Protein AF-A0A538MTJ9-F1 (afdb_monomer_lite)

Sequence (64 aa):
MAILKAVDYGDSCIVEAEVFPVGARNSRPTQPGPYTFADSQQATAFVTEAVEALMYLGCDVQAQ

Radius of gyration: 12.35 Å; chains: 1; bounding box: 27×15×35 Å

pLDDT: mean 87.27, std 8.69, range [57.78, 95.5]

Secondary structure (DSSP, 8-state):
-EEEEEEE-SS-EEEEEEE--TT-TTPPPB----EEESSHHHHHHHHHHHHHHHHHTT--EEE-

Structure (mmCIF, N/CA/C/O backbone):
data_AF-A0A538MTJ9-F1
#
_entry.id   AF-A0A538MTJ9-F1
#
loop_
_atom_site.group_PDB
_atom_site.id
_atom_site.type_symbol
_atom_site.label_atom_id
_atom_site.label_alt_id
_atom_site.label_comp_id
_atom_site.label_asym_id
_atom_site.label_entity_id
_atom_site.label_seq_id
_atom_site.pdbx_PDB_ins_code
_atom_site.Cartn_x
_atom_site.Cartn_y
_atom_site.Cartn_z
_atom_site.occupancy
_atom_site.B_iso_or_equiv
_atom_site.auth_seq_id
_atom_site.auth_comp_id
_atom_site.auth_asym_id
_atom_site.auth_atom_id
_atom_site.pdbx_PDB_model_num
ATOM 1 N N . MET A 1 1 ? 6.943 5.062 -10.560 1.00 83.25 1 MET A N 1
ATOM 2 C CA . MET A 1 1 ? 6.621 5.872 -9.366 1.00 83.25 1 MET A CA 1
ATOM 3 C C . MET A 1 1 ? 5.359 5.304 -8.758 1.00 83.25 1 MET A C 1
ATOM 5 O O . MET A 1 1 ? 4.515 4.837 -9.518 1.00 83.25 1 MET A O 1
ATOM 9 N N . ALA A 1 2 ? 5.235 5.320 -7.441 1.00 89.31 2 ALA A N 1
ATOM 10 C CA . ALA A 1 2 ? 4.010 4.942 -6.754 1.00 89.31 2 ALA A CA 1
ATOM 11 C C . ALA A 1 2 ? 3.674 5.968 -5.665 1.00 89.31 2 ALA A C 1
ATOM 13 O O . ALA A 1 2 ? 4.578 6.506 -5.027 1.00 89.31 2 ALA A O 1
ATOM 14 N N . ILE A 1 3 ? 2.385 6.231 -5.475 1.00 90.81 3 ILE A N 1
ATOM 15 C CA . ILE A 1 3 ? 1.847 7.073 -4.406 1.00 90.81 3 ILE A CA 1
ATOM 16 C C . ILE A 1 3 ? 0.955 6.188 -3.541 1.00 90.81 3 ILE A C 1
ATOM 18 O O . ILE A 1 3 ? 0.106 5.474 -4.075 1.00 90.81 3 ILE A O 1
ATOM 22 N N . LEU A 1 4 ? 1.154 6.236 -2.224 1.00 92.00 4 LEU A N 1
ATOM 23 C CA . LEU A 1 4 ? 0.308 5.566 -1.237 1.00 92.00 4 LEU A CA 1
ATOM 24 C C . LEU A 1 4 ? -0.227 6.606 -0.257 1.00 92.00 4 LEU A C 1
ATOM 26 O O . LEU A 1 4 ? 0.546 7.401 0.279 1.00 92.00 4 LEU A O 1
ATOM 30 N N . LYS A 1 5 ? -1.539 6.582 -0.020 1.00 92.19 5 LYS A N 1
ATOM 31 C CA . LYS A 1 5 ? -2.220 7.514 0.878 1.00 92.19 5 LYS A CA 1
ATOM 32 C C . LYS A 1 5 ? -3.157 6.756 1.803 1.00 92.19 5 LYS A C 1
ATOM 34 O O . LYS A 1 5 ? -4.083 6.100 1.332 1.00 92.19 5 LYS A O 1
ATOM 39 N N . ALA A 1 6 ? -2.936 6.875 3.107 1.00 91.50 6 ALA A N 1
ATOM 40 C CA . ALA A 1 6 ? -3.828 6.326 4.121 1.00 91.50 6 ALA A CA 1
ATOM 41 C C . ALA A 1 6 ? -4.809 7.406 4.602 1.00 91.50 6 ALA A C 1
ATOM 43 O O . ALA A 1 6 ? -4.410 8.515 4.952 1.00 91.50 6 ALA A O 1
ATOM 44 N N . VAL A 1 7 ? -6.100 7.084 4.622 1.00 92.12 7 VAL A N 1
ATOM 45 C CA . VAL A 1 7 ? -7.182 7.957 5.086 1.00 92.12 7 VAL A CA 1
ATOM 46 C C . VAL A 1 7 ? -7.925 7.250 6.210 1.00 92.12 7 VAL A C 1
ATOM 48 O O . VAL A 1 7 ? -8.536 6.206 5.997 1.00 92.12 7 VAL A O 1
ATOM 51 N N . ASP A 1 8 ? -7.865 7.817 7.410 1.00 90.75 8 ASP A N 1
ATOM 52 C CA . ASP A 1 8 ? -8.576 7.317 8.587 1.00 90.75 8 ASP A CA 1
ATOM 53 C C . ASP A 1 8 ? -9.972 7.957 8.683 1.00 90.75 8 ASP A C 1
ATOM 55 O O . ASP A 1 8 ? -10.102 9.184 8.712 1.00 90.75 8 ASP A O 1
ATOM 59 N N . TYR A 1 9 ? -11.012 7.123 8.716 1.00 89.88 9 TYR A N 1
ATOM 60 C CA . TYR A 1 9 ? -12.416 7.516 8.875 1.00 89.88 9 TYR A CA 1
ATOM 61 C C . TYR A 1 9 ? -12.930 7.334 10.314 1.00 89.88 9 TYR A C 1
ATOM 63 O O . TYR A 1 9 ? -14.081 7.658 10.604 1.00 89.88 9 TYR A O 1
ATOM 71 N N . GLY A 1 10 ? -12.085 6.861 11.232 1.00 88.06 10 GLY A N 1
ATOM 72 C CA . GLY A 1 10 ? -12.385 6.659 12.649 1.00 88.06 10 GLY A CA 1
ATOM 73 C C . GLY A 1 10 ? -12.866 5.248 12.994 1.00 88.06 10 GLY A C 1
ATOM 74 O O . GLY A 1 10 ? -12.506 4.733 14.049 1.00 88.06 10 GLY A O 1
ATOM 75 N N . ASP A 1 11 ? -13.645 4.608 12.121 1.00 91.25 11 ASP A N 1
ATOM 76 C CA . ASP A 1 11 ? -14.077 3.203 12.246 1.00 91.25 11 ASP A CA 1
ATOM 77 C C . ASP A 1 11 ? -13.382 2.261 11.249 1.00 91.25 11 ASP A C 1
ATOM 79 O O . ASP A 1 11 ? -13.542 1.041 11.306 1.00 91.25 11 ASP A O 1
ATOM 83 N N . SER A 1 12 ? -12.645 2.845 10.310 1.00 91.44 12 SER A N 1
ATOM 84 C CA . SER A 1 12 ? -11.970 2.163 9.223 1.00 91.44 12 SER A CA 1
ATOM 85 C C . SER A 1 12 ? -10.868 3.053 8.663 1.00 91.44 12 SER A C 1
ATOM 87 O O . SER A 1 12 ? -10.945 4.282 8.705 1.00 91.44 12 SER A O 1
ATOM 89 N N . CYS A 1 13 ? -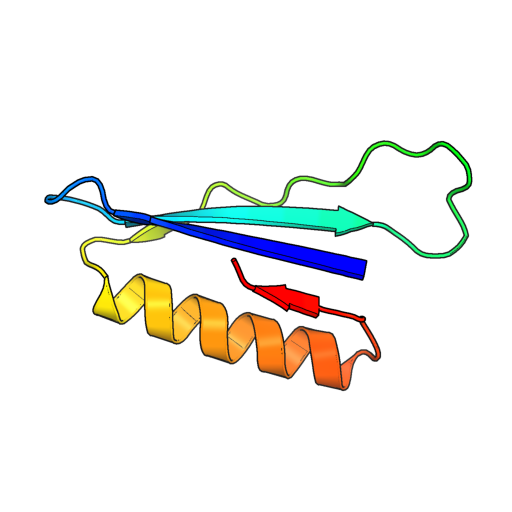9.833 2.430 8.112 1.00 94.62 13 CYS A N 1
ATOM 90 C CA . CYS A 1 13 ? -8.761 3.125 7.419 1.00 94.62 13 CYS A CA 1
ATOM 91 C C . CYS A 1 13 ? -8.701 2.634 5.975 1.00 94.62 13 CYS A C 1
ATOM 93 O O . CYS A 1 13 ? -8.746 1.432 5.714 1.00 94.62 13 CYS A O 1
ATOM 95 N N . ILE A 1 14 ? -8.626 3.559 5.026 1.00 95.00 14 ILE A N 1
ATOM 96 C CA . ILE A 1 14 ? -8.569 3.250 3.601 1.00 95.00 14 ILE A CA 1
ATOM 97 C C . ILE A 1 14 ? -7.207 3.657 3.063 1.00 95.00 14 ILE A C 1
ATOM 99 O O . ILE A 1 14 ? -6.791 4.797 3.238 1.00 95.00 14 ILE A O 1
ATOM 103 N N . VAL A 1 15 ? -6.532 2.743 2.373 1.00 94.69 15 VAL A N 1
ATOM 104 C CA . VAL A 1 15 ? -5.303 3.038 1.638 1.00 94.69 15 VAL A CA 1
ATOM 105 C C . VAL A 1 15 ? -5.614 3.118 0.148 1.00 94.69 15 VAL A C 1
ATOM 107 O O . VAL A 1 15 ? -6.017 2.135 -0.480 1.00 94.69 15 VAL A O 1
ATOM 110 N N . GLU A 1 16 ? -5.430 4.307 -0.411 1.00 94.19 16 GLU A N 1
ATOM 111 C CA . GLU A 1 16 ? -5.472 4.581 -1.844 1.00 94.19 16 GLU A CA 1
ATOM 112 C C . GLU A 1 16 ? -4.060 4.422 -2.419 1.00 94.19 16 GLU A C 1
ATOM 114 O O . GLU A 1 16 ? -3.082 4.873 -1.815 1.00 94.19 16 GLU A O 1
ATOM 119 N N . ALA A 1 17 ? -3.945 3.793 -3.590 1.00 92.00 17 ALA A N 1
ATOM 120 C CA . ALA A 1 17 ? -2.667 3.612 -4.262 1.00 92.00 17 ALA A CA 1
ATOM 121 C C . ALA A 1 17 ? -2.745 4.036 -5.729 1.00 92.00 17 ALA A C 1
ATOM 123 O O . ALA A 1 17 ? -3.686 3.691 -6.443 1.00 92.00 17 ALA A O 1
ATOM 124 N N . GLU A 1 18 ? -1.714 4.738 -6.193 1.00 91.81 18 GLU A N 1
ATOM 125 C CA . GLU A 1 18 ? -1.532 5.092 -7.598 1.00 91.81 18 GLU A CA 1
ATOM 126 C C . GLU A 1 18 ? -0.158 4.636 -8.074 1.00 91.81 18 GLU A C 1
ATOM 128 O O . GLU A 1 18 ? 0.869 5.015 -7.516 1.00 91.81 18 GLU A O 1
ATOM 133 N N . VAL 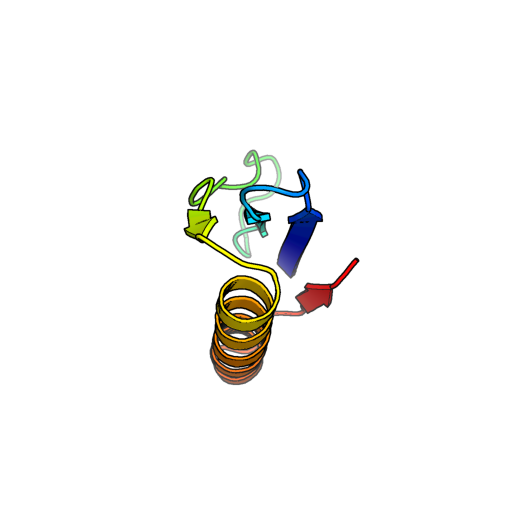A 1 19 ? -0.123 3.832 -9.133 1.00 88.88 19 VAL A N 1
ATOM 134 C CA . VAL A 1 19 ? 1.112 3.301 -9.714 1.00 88.88 19 VAL A CA 1
ATOM 135 C C . VAL A 1 19 ? 1.277 3.838 -11.128 1.00 88.88 19 VAL A C 1
ATOM 137 O O . VAL A 1 19 ? 0.392 3.705 -11.974 1.00 88.88 19 VAL A O 1
ATOM 140 N N . PHE A 1 20 ? 2.444 4.418 -11.391 1.00 87.31 20 PHE A N 1
ATOM 141 C CA . PHE A 1 20 ? 2.831 5.021 -12.662 1.00 87.31 20 PHE A CA 1
ATOM 142 C C . PHE A 1 20 ? 3.837 4.100 -13.368 1.00 87.31 20 PHE A C 1
ATOM 144 O O . PHE A 1 20 ? 5.011 4.067 -12.962 1.00 87.31 20 PHE A O 1
ATOM 151 N N . PRO A 1 21 ? 3.409 3.345 -14.401 1.00 80.69 21 PRO A N 1
ATOM 152 C CA . PRO A 1 21 ? 4.274 2.417 -15.119 1.00 80.69 21 PRO A CA 1
ATOM 153 C C . PRO A 1 21 ? 5.375 3.151 -15.890 1.00 80.69 21 PRO A C 1
ATOM 155 O O . PRO A 1 21 ? 5.139 4.170 -16.542 1.00 80.69 21 PRO A O 1
ATOM 158 N N . VAL A 1 22 ? 6.591 2.608 -15.857 1.00 74.44 22 VAL A N 1
ATOM 159 C CA . VAL A 1 22 ? 7.725 3.161 -16.610 1.00 74.44 22 VAL A CA 1
ATOM 160 C C . VAL A 1 22 ? 7.516 2.931 -18.111 1.00 74.44 22 VAL A C 1
ATOM 162 O O . VAL A 1 22 ? 7.114 1.853 -18.536 1.00 74.44 22 VAL A O 1
ATOM 165 N N . GLY A 1 23 ? 7.794 3.951 -18.928 1.00 71.62 23 GLY A N 1
ATOM 166 C CA . GLY A 1 23 ? 7.691 3.880 -20.394 1.00 71.62 23 GLY A CA 1
ATOM 167 C C . GLY A 1 23 ? 6.312 4.222 -20.959 1.00 71.62 23 GLY A C 1
ATOM 168 O O . GLY A 1 23 ? 6.170 4.428 -22.163 1.00 71.62 23 GLY A O 1
ATOM 169 N N . ALA A 1 24 ? 5.309 4.384 -20.103 1.00 66.62 24 ALA A N 1
ATOM 170 C CA . ALA A 1 24 ? 3.956 4.696 -20.516 1.00 66.62 24 ALA A CA 1
ATOM 171 C C . ALA A 1 24 ? 3.745 6.222 -20.576 1.00 66.62 24 ALA A C 1
ATOM 173 O O . ALA A 1 24 ? 3.036 6.830 -19.774 1.00 66.62 24 ALA A O 1
ATOM 174 N N . ARG A 1 25 ? 4.417 6.876 -21.538 1.00 57.78 25 ARG A N 1
ATOM 175 C CA . ARG A 1 25 ? 4.189 8.298 -21.847 1.00 57.78 25 ARG A CA 1
ATOM 176 C C . ARG A 1 25 ? 2.710 8.457 -22.226 1.00 57.78 25 ARG A C 1
ATOM 178 O O . ARG A 1 25 ? 2.315 8.005 -23.294 1.00 57.78 25 ARG A O 1
ATOM 185 N N . ASN A 1 26 ? 1.912 9.076 -21.354 1.00 66.38 26 ASN A N 1
ATOM 186 C CA . ASN A 1 26 ? 0.459 9.306 -21.468 1.00 66.38 26 ASN A CA 1
ATOM 187 C C . ASN A 1 26 ? -0.479 8.188 -20.966 1.00 66.38 26 ASN A C 1
ATOM 189 O O . ASN A 1 26 ? -1.686 8.289 -21.195 1.00 66.38 26 ASN A O 1
ATOM 193 N N . SER A 1 27 ? -0.003 7.152 -20.265 1.00 69.06 27 SER A N 1
ATOM 194 C CA . SER A 1 27 ? -0.945 6.253 -19.578 1.00 69.06 27 SER A CA 1
ATOM 195 C C . SER A 1 27 ? -1.477 6.899 -18.306 1.00 69.06 27 SER A C 1
ATOM 197 O O . SER A 1 27 ? -0.710 7.490 -17.543 1.00 69.06 27 SER A O 1
ATOM 199 N N . ARG A 1 28 ? -2.770 6.716 -18.031 1.00 78.75 28 ARG A N 1
ATOM 200 C CA . ARG A 1 28 ? -3.323 7.007 -16.704 1.00 78.75 28 ARG A CA 1
ATOM 201 C C . ARG A 1 28 ? -2.611 6.152 -15.645 1.00 78.75 28 ARG A C 1
ATOM 203 O O . ARG A 1 28 ? -2.246 5.015 -15.963 1.00 78.75 28 ARG A O 1
ATOM 210 N N . PRO A 1 29 ? -2.412 6.669 -14.420 1.00 84.81 29 PRO A N 1
ATOM 211 C CA . PRO A 1 29 ? -1.953 5.837 -13.319 1.00 84.81 29 PRO A CA 1
ATOM 212 C C . PRO A 1 29 ? -2.902 4.653 -13.144 1.00 84.81 29 PRO A C 1
ATOM 214 O O . PRO A 1 29 ? -4.115 4.769 -13.330 1.00 84.81 29 PRO A O 1
ATOM 217 N N . THR A 1 30 ? -2.334 3.500 -12.815 1.00 88.62 30 THR A N 1
ATOM 218 C CA . THR A 1 30 ? -3.133 2.362 -12.368 1.00 88.62 30 THR A CA 1
ATOM 219 C C . THR A 1 30 ? -3.492 2.605 -10.911 1.00 88.62 30 THR A C 1
ATOM 221 O O . THR A 1 30 ? -2.620 2.992 -10.138 1.00 88.62 30 THR A O 1
ATOM 224 N N . GLN A 1 31 ? -4.750 2.379 -10.544 1.00 88.25 31 GLN A N 1
ATOM 225 C CA . GLN A 1 31 ? -5.240 2.569 -9.180 1.00 88.25 31 GLN A CA 1
ATOM 226 C C . GLN A 1 31 ? -5.565 1.210 -8.550 1.00 88.25 31 GLN A C 1
ATOM 228 O O . GLN A 1 31 ? -6.712 0.767 -8.608 1.00 88.25 31 GLN A O 1
ATOM 233 N N . PRO A 1 32 ? -4.563 0.471 -8.041 1.00 83.62 32 PRO A N 1
ATOM 234 C CA . PRO A 1 32 ? -4.835 -0.734 -7.276 1.00 83.62 32 PRO A CA 1
ATOM 235 C C . PRO A 1 32 ? -5.501 -0.362 -5.940 1.00 83.62 32 PRO A C 1
ATOM 237 O O . PRO A 1 32 ? -4.991 0.467 -5.195 1.00 83.62 32 PRO A O 1
ATOM 240 N N . GLY A 1 33 ? -6.656 -0.964 -5.648 1.00 83.00 33 GLY A N 1
ATOM 241 C CA . GLY A 1 33 ? -7.460 -0.648 -4.463 1.00 83.00 33 GLY A CA 1
ATOM 242 C C . GLY A 1 33 ? -8.768 0.092 -4.789 1.00 83.00 33 GLY A C 1
ATOM 243 O O . GLY A 1 33 ? -9.226 0.041 -5.935 1.00 83.00 33 GLY A O 1
ATOM 244 N N . PRO A 1 34 ? -9.400 0.742 -3.792 1.00 86.62 34 PRO A N 1
ATOM 245 C CA . PRO A 1 34 ? -8.884 1.011 -2.442 1.00 86.62 34 PRO A CA 1
ATOM 246 C C . PRO A 1 34 ? -8.774 -0.233 -1.545 1.00 86.62 34 PRO A C 1
ATOM 248 O O . PRO A 1 34 ? -9.525 -1.195 -1.702 1.00 86.62 34 PRO A O 1
ATOM 251 N N . TYR A 1 35 ? -7.842 -0.197 -0.591 1.00 93.44 35 TYR A N 1
ATOM 252 C CA . TYR A 1 3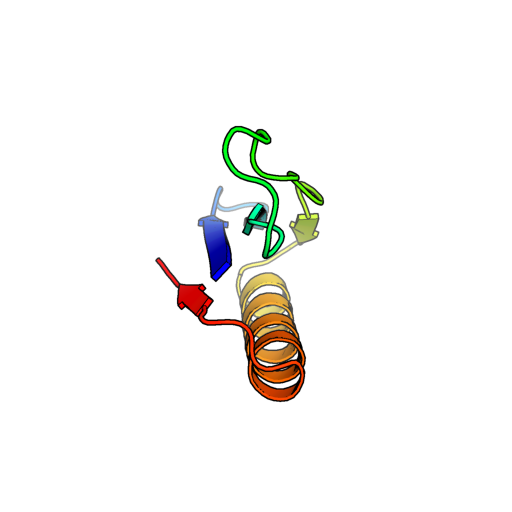5 ? -7.664 -1.231 0.432 1.00 93.44 35 TYR A CA 1
ATOM 253 C C . TYR A 1 35 ? -8.269 -0.765 1.755 1.00 93.44 35 TYR A C 1
ATOM 255 O O . TYR A 1 35 ? -7.872 0.275 2.271 1.00 93.44 35 TYR A O 1
ATOM 263 N N . THR A 1 36 ? -9.220 -1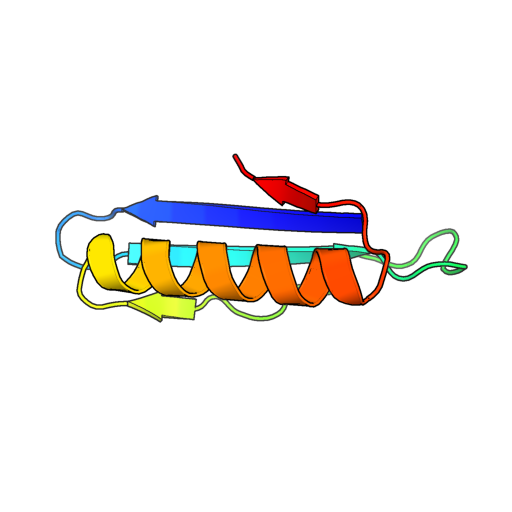.516 2.309 1.00 95.50 36 THR A N 1
ATOM 264 C CA . THR A 1 36 ? -9.904 -1.155 3.561 1.00 95.50 36 THR A CA 1
ATOM 265 C C . THR A 1 36 ? -9.395 -1.998 4.723 1.00 95.50 36 THR A C 1
ATOM 267 O O . THR A 1 36 ? -9.345 -3.224 4.634 1.00 95.50 36 THR A O 1
ATOM 270 N N . PHE A 1 37 ? -9.075 -1.330 5.825 1.00 95.25 37 PHE A N 1
ATOM 271 C CA . PHE A 1 37 ? -8.588 -1.905 7.071 1.00 95.25 37 PHE A CA 1
ATOM 272 C C . PHE A 1 37 ? -9.501 -1.503 8.228 1.00 95.25 37 PHE A C 1
ATOM 274 O O . PHE A 1 37 ? -10.135 -0.448 8.194 1.00 95.25 37 PHE A O 1
ATOM 281 N N . ALA A 1 38 ? -9.558 -2.346 9.260 1.00 92.56 38 ALA A N 1
ATOM 282 C CA . ALA A 1 38 ? -10.387 -2.092 10.438 1.00 92.56 38 ALA A CA 1
ATOM 283 C C . ALA A 1 38 ? -9.833 -0.966 11.327 1.00 92.56 38 ALA A C 1
ATOM 285 O O . ALA A 1 38 ? -10.588 -0.317 12.040 1.00 92.56 38 ALA A O 1
ATOM 286 N N . ASP A 1 39 ? -8.519 -0.742 11.296 1.00 91.00 39 ASP A N 1
ATOM 287 C CA . ASP A 1 39 ? -7.844 0.256 12.116 1.00 91.00 39 ASP A CA 1
ATOM 288 C C . ASP A 1 39 ? -6.592 0.813 11.415 1.00 91.00 39 ASP A C 1
ATOM 290 O O . ASP A 1 39 ? -6.113 0.289 10.400 1.00 91.00 39 ASP A O 1
ATOM 294 N N . SER A 1 40 ? -6.063 1.904 11.967 1.00 90.56 40 SER A N 1
ATOM 295 C CA . SER A 1 40 ? -4.880 2.593 11.447 1.00 90.56 40 SER A CA 1
ATOM 296 C C . SER A 1 40 ? -3.587 1.794 11.624 1.00 90.56 40 SER A C 1
ATOM 298 O O . SER A 1 40 ? -2.648 1.982 10.847 1.00 90.56 40 SER A O 1
ATOM 300 N N . GLN A 1 41 ? -3.520 0.872 12.590 1.00 92.81 41 GLN A N 1
ATOM 301 C CA . GLN A 1 41 ? -2.343 0.030 12.801 1.00 92.81 41 GLN A CA 1
ATOM 302 C C . GLN A 1 41 ? -2.168 -0.947 11.632 1.00 92.81 41 GLN A C 1
ATOM 304 O O . GLN A 1 41 ? -1.066 -1.076 11.097 1.00 92.81 41 GLN A O 1
ATOM 309 N N . GLN A 1 42 ? -3.253 -1.587 11.195 1.00 94.38 42 GLN A N 1
ATOM 310 C CA . GLN A 1 42 ? -3.256 -2.486 10.042 1.00 94.38 42 GLN A CA 1
ATOM 311 C C . GLN A 1 42 ? -2.929 -1.747 8.742 1.00 94.38 42 GLN A C 1
ATOM 313 O O . GLN A 1 42 ? -2.099 -2.215 7.963 1.00 94.38 42 GLN A O 1
ATOM 318 N N . ALA A 1 43 ? -3.522 -0.569 8.531 1.00 93.62 43 ALA A N 1
ATOM 319 C CA . ALA A 1 43 ? -3.216 0.257 7.366 1.00 93.62 43 ALA A CA 1
ATOM 320 C C . ALA A 1 43 ? -1.746 0.706 7.344 1.00 93.62 43 ALA A C 1
ATOM 322 O O . ALA A 1 43 ? -1.107 0.675 6.294 1.00 93.62 43 ALA A O 1
ATOM 323 N N . THR A 1 44 ? -1.186 1.066 8.503 1.00 93.00 44 THR A N 1
ATOM 324 C CA . THR A 1 44 ? 0.230 1.445 8.622 1.00 93.00 44 THR A CA 1
ATOM 325 C C . THR A 1 44 ? 1.143 0.277 8.265 1.00 93.00 44 THR A C 1
ATOM 327 O O . THR A 1 44 ? 2.052 0.453 7.458 1.00 93.00 44 THR A O 1
ATOM 330 N N . ALA A 1 45 ? 0.882 -0.918 8.809 1.00 94.94 45 ALA A N 1
ATOM 331 C CA . ALA A 1 45 ? 1.663 -2.114 8.496 1.00 94.94 45 ALA A CA 1
ATOM 332 C C . ALA A 1 45 ? 1.650 -2.419 6.990 1.00 94.94 45 ALA A C 1
ATOM 334 O O . ALA A 1 45 ? 2.704 -2.620 6.390 1.00 94.94 45 ALA A O 1
ATOM 335 N N . PHE A 1 46 ? 0.471 -2.347 6.363 1.00 94.44 46 PHE A N 1
ATOM 336 C CA . PHE A 1 46 ? 0.336 -2.512 4.918 1.00 94.44 46 PHE A CA 1
ATOM 337 C C . PHE A 1 46 ? 1.155 -1.484 4.128 1.00 94.44 46 PHE A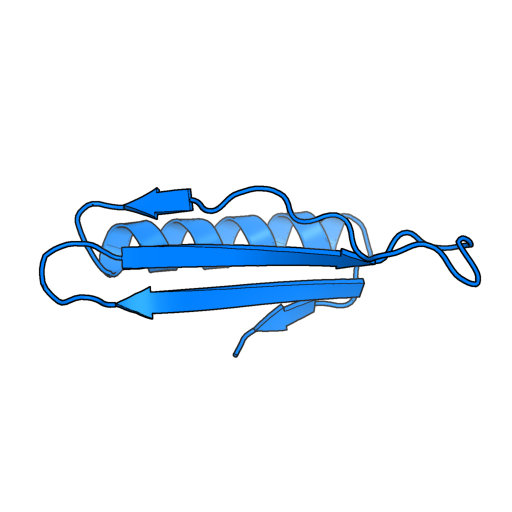 C 1
ATOM 339 O O . PHE A 1 46 ? 1.876 -1.859 3.206 1.00 94.44 46 PHE A O 1
ATOM 346 N N . VAL A 1 47 ? 1.067 -0.193 4.477 1.00 93.25 47 VAL A N 1
ATOM 347 C CA . VAL A 1 47 ? 1.831 0.861 3.792 1.00 93.25 47 VAL A CA 1
ATOM 348 C C . VAL A 1 47 ? 3.332 0.618 3.942 1.00 93.25 47 VAL A C 1
ATOM 350 O O . VAL A 1 47 ? 4.049 0.725 2.953 1.00 93.25 47 VAL A O 1
ATOM 353 N N . THR A 1 48 ? 3.815 0.247 5.130 1.00 93.81 48 THR A N 1
ATOM 354 C CA . THR A 1 48 ? 5.236 -0.060 5.349 1.00 93.81 48 THR A CA 1
ATOM 355 C C . THR A 1 48 ? 5.709 -1.210 4.461 1.00 93.81 48 THR A C 1
ATOM 357 O O . THR A 1 48 ? 6.666 -1.033 3.709 1.00 93.81 48 THR A O 1
ATOM 360 N N . GLU A 1 49 ? 5.011 -2.348 4.472 1.00 94.88 49 GLU A N 1
ATOM 361 C CA . GLU A 1 49 ? 5.376 -3.504 3.643 1.00 94.88 49 GLU A CA 1
ATOM 362 C C . GLU A 1 49 ? 5.315 -3.178 2.141 1.00 94.88 49 GLU A C 1
ATOM 364 O O . GLU A 1 49 ? 6.204 -3.553 1.371 1.00 94.88 49 GLU A O 1
ATOM 369 N N . ALA A 1 50 ? 4.291 -2.434 1.710 1.00 92.81 50 ALA A N 1
ATOM 370 C CA . ALA A 1 50 ? 4.138 -2.026 0.319 1.00 92.81 50 ALA A CA 1
ATOM 371 C C . ALA A 1 50 ? 5.269 -1.089 -0.133 1.00 92.81 50 ALA A C 1
ATOM 373 O O . ALA A 1 50 ? 5.811 -1.273 -1.225 1.00 92.81 50 ALA A O 1
ATOM 374 N N . VAL A 1 51 ? 5.654 -0.113 0.697 1.00 91.44 51 VAL A N 1
ATOM 375 C CA . VAL A 1 51 ? 6.790 0.783 0.427 1.00 91.44 51 VAL A CA 1
ATOM 376 C C . VAL A 1 51 ? 8.079 -0.026 0.295 1.00 91.44 51 VAL A C 1
ATOM 378 O O . VAL A 1 51 ? 8.801 0.154 -0.684 1.00 91.44 51 VAL A O 1
ATOM 381 N N . GLU A 1 52 ? 8.348 -0.950 1.219 1.00 92.50 52 GLU A N 1
ATOM 382 C CA . GLU A 1 52 ? 9.548 -1.794 1.181 1.00 92.50 52 GLU A CA 1
ATOM 383 C C . GLU A 1 52 ? 9.614 -2.644 -0.094 1.00 92.50 52 GLU A C 1
ATOM 385 O O . GLU A 1 52 ? 10.638 -2.659 -0.786 1.00 92.50 52 GLU A O 1
ATOM 390 N N . ALA A 1 53 ? 8.509 -3.300 -0.457 1.00 91.44 53 ALA A N 1
ATOM 391 C CA . ALA A 1 53 ? 8.427 -4.101 -1.673 1.00 91.44 53 ALA A CA 1
ATOM 392 C C . ALA A 1 53 ? 8.624 -3.251 -2.940 1.00 91.44 53 ALA A C 1
ATOM 394 O O . ALA A 1 53 ? 9.355 -3.641 -3.852 1.00 91.44 53 ALA A O 1
ATOM 395 N N . LEU A 1 54 ? 8.008 -2.067 -3.004 1.00 89.75 54 LEU A N 1
ATOM 396 C CA . LEU A 1 54 ? 8.135 -1.153 -4.140 1.00 89.75 54 LEU A CA 1
ATOM 397 C C . LEU A 1 54 ? 9.559 -0.600 -4.272 1.00 89.75 54 LEU A C 1
ATOM 399 O O . LEU A 1 54 ? 10.100 -0.571 -5.380 1.00 89.75 54 LEU A O 1
ATOM 403 N N . MET A 1 55 ? 10.188 -0.219 -3.159 1.00 89.06 55 MET A N 1
ATOM 404 C CA . MET A 1 55 ? 11.585 0.217 -3.137 1.00 89.06 55 MET A CA 1
ATOM 405 C C . MET A 1 55 ? 12.525 -0.898 -3.598 1.00 89.06 55 MET A C 1
ATOM 407 O O . MET A 1 55 ? 13.416 -0.645 -4.409 1.00 89.06 55 MET A O 1
ATOM 411 N N . TYR A 1 56 ? 12.301 -2.139 -3.150 1.00 90.38 56 TYR A N 1
ATOM 412 C CA . TYR A 1 56 ? 13.064 -3.302 -3.609 1.00 90.38 56 TYR A CA 1
ATOM 413 C C . TYR A 1 56 ? 12.957 -3.505 -5.130 1.00 90.38 56 TYR A C 1
ATOM 415 O O . TYR A 1 56 ? 13.944 -3.831 -5.788 1.00 90.38 56 TYR A O 1
ATOM 423 N N . LEU A 1 57 ? 11.782 -3.246 -5.712 1.00 88.31 57 LEU A N 1
ATOM 424 C CA . LEU A 1 57 ? 11.548 -3.293 -7.161 1.00 88.31 57 LEU A CA 1
ATOM 425 C C . LEU A 1 57 ? 12.116 -2.080 -7.924 1.00 88.31 57 LEU A C 1
ATOM 427 O O . LEU A 1 57 ? 11.974 -2.004 -9.146 1.00 88.31 57 LEU A O 1
ATOM 431 N N . GLY A 1 58 ? 12.752 -1.126 -7.236 1.00 86.50 58 GLY A N 1
ATOM 432 C CA . GLY A 1 58 ? 13.321 0.081 -7.837 1.00 86.50 58 GLY A CA 1
ATOM 433 C C . GLY A 1 58 ? 12.285 1.158 -8.164 1.00 86.50 58 GLY A C 1
ATOM 434 O O . GLY A 1 58 ? 12.548 2.037 -8.987 1.00 86.50 58 GLY A O 1
ATOM 435 N N . CYS A 1 59 ? 11.097 1.097 -7.556 1.00 86.75 59 CYS A N 1
ATOM 436 C CA . CYS A 1 59 ? 10.120 2.171 -7.664 1.00 86.75 59 CYS A CA 1
ATOM 437 C C . CYS A 1 59 ? 10.501 3.337 -6.749 1.00 86.75 59 CYS A C 1
ATOM 439 O O . CYS A 1 59 ? 10.816 3.146 -5.580 1.00 86.75 59 CYS A O 1
ATOM 441 N N . ASP A 1 60 ? 10.393 4.555 -7.278 1.00 85.00 60 ASP A N 1
ATOM 442 C CA . ASP A 1 60 ? 10.343 5.768 -6.463 1.00 85.00 60 ASP A CA 1
ATOM 443 C C . ASP A 1 60 ? 8.956 5.880 -5.810 1.00 85.00 60 ASP A C 1
ATOM 445 O O . ASP A 1 60 ? 7.939 5.797 -6.519 1.00 85.00 60 ASP A O 1
ATOM 449 N N . VAL A 1 61 ? 8.913 6.000 -4.482 1.00 83.38 61 VAL A N 1
ATOM 450 C CA . VAL A 1 61 ? 7.684 5.937 -3.681 1.00 83.38 61 VAL A CA 1
ATOM 451 C C . VAL A 1 61 ? 7.503 7.225 -2.893 1.00 83.38 61 VAL A C 1
ATOM 453 O O . VAL A 1 61 ? 8.397 7.653 -2.166 1.00 83.38 61 VAL A O 1
ATOM 456 N N . GLN A 1 62 ? 6.310 7.809 -2.996 1.00 81.19 62 GLN A N 1
ATOM 457 C CA . GLN A 1 62 ? 5.885 8.942 -2.182 1.00 81.19 62 GLN A CA 1
ATOM 458 C C . GLN A 1 62 ? 4.776 8.488 -1.227 1.0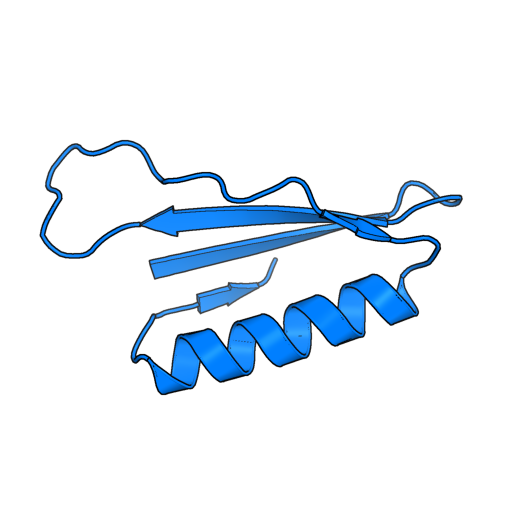0 81.19 62 GLN A C 1
ATOM 460 O O . GLN A 1 62 ? 3.725 8.020 -1.666 1.00 81.19 62 GLN A O 1
ATOM 465 N N . ALA A 1 63 ? 5.026 8.620 0.075 1.00 71.31 63 ALA A N 1
ATOM 466 C CA . ALA A 1 63 ? 4.023 8.438 1.120 1.00 71.31 63 ALA A CA 1
ATOM 467 C C . ALA A 1 63 ? 3.552 9.818 1.595 1.00 71.31 63 ALA A C 1
ATOM 469 O O . ALA A 1 63 ? 4.393 10.683 1.863 1.00 71.31 63 ALA A O 1
ATOM 470 N N . GLN A 1 64 ? 2.235 10.024 1.665 1.00 60.41 64 GLN A N 1
ATOM 471 C CA . GLN A 1 64 ? 1.622 11.294 2.063 1.00 60.41 64 GLN A CA 1
ATOM 472 C C . GLN A 1 64 ? 0.542 11.104 3.126 1.00 60.41 64 GLN A C 1
ATOM 474 O O . GLN A 1 64 ? -0.213 10.109 3.031 1.00 60.41 64 GLN A O 1
#

Foldseek 3Di:
DKEWEWDDPPQKIWIWMWADDPPPPPDGTDIPDRDIDRDPVVVVVVVVVVVVVCVVVVHDYDYD